Protein AF-A0A6J7QM20-F1 (afdb_monomer_lite)

Sequence (49 aa):
MFPDTTLHALAQYQPKTSADLLDISGIGPTRVENYGDELLEIIGQHSAP

Structure (mmCIF, N/CA/C/O backbone):
data_AF-A0A6J7QM20-F1
#
_entry.id   AF-A0A6J7QM20-F1
#
loop_
_atom_site.group_PDB
_atom_site.id
_atom_site.type_symbol
_atom_site.label_atom_id
_atom_site.label_alt_id
_atom_site.label_comp_id
_atom_site.label_asym_id
_atom_site.label_entity_id
_atom_site.label_seq_id
_atom_site.pdbx_PDB_ins_code
_atom_site.Cartn_x
_atom_site.Cartn_y
_atom_site.Cartn_z
_atom_site.occupancy
_atom_site.B_iso_or_equiv
_atom_site.auth_seq_id
_atom_site.auth_comp_id
_atom_site.auth_asym_id
_atom_site.auth_atom_id
_atom_site.pdbx_PDB_model_num
ATOM 1 N N . MET A 1 1 ? 10.108 6.815 -2.501 1.00 77.88 1 MET A N 1
ATOM 2 C CA . MET A 1 1 ? 9.179 7.968 -2.441 1.00 77.88 1 MET A CA 1
ATOM 3 C C . MET A 1 1 ? 7.766 7.498 -2.758 1.00 77.88 1 MET A C 1
ATOM 5 O O . MET A 1 1 ? 7.604 6.763 -3.732 1.00 77.88 1 MET A O 1
ATOM 9 N N . PHE A 1 2 ? 6.782 7.840 -1.927 1.00 86.94 2 PHE A N 1
ATOM 10 C CA . PHE A 1 2 ? 5.353 7.643 -2.198 1.00 86.94 2 PHE A CA 1
ATOM 11 C C . PHE A 1 2 ? 4.756 9.007 -2.561 1.00 86.94 2 PHE A C 1
ATOM 13 O O . PHE A 1 2 ? 5.036 9.962 -1.839 1.00 86.94 2 PHE A O 1
ATOM 20 N N . PRO A 1 3 ? 4.017 9.140 -3.672 1.00 92.19 3 PRO A N 1
ATOM 21 C CA . PRO A 1 3 ? 3.348 10.394 -3.989 1.00 92.19 3 PRO A CA 1
ATOM 22 C C . PRO A 1 3 ? 2.167 10.619 -3.039 1.00 92.19 3 PRO A C 1
ATOM 24 O O . PRO A 1 3 ? 1.558 9.659 -2.558 1.00 92.19 3 PRO A O 1
ATOM 27 N N . ASP A 1 4 ? 1.803 11.884 -2.824 1.00 95.25 4 ASP A N 1
ATOM 28 C CA . ASP A 1 4 ? 0.702 12.259 -1.929 1.00 95.25 4 ASP A CA 1
ATOM 29 C C . ASP A 1 4 ? -0.610 11.570 -2.307 1.00 95.25 4 ASP A C 1
ATOM 31 O O . ASP A 1 4 ? -1.374 11.183 -1.429 1.00 95.25 4 ASP A O 1
ATOM 35 N N . THR A 1 5 ? -0.857 11.351 -3.601 1.00 95.75 5 THR A N 1
ATOM 36 C CA . THR A 1 5 ? -2.037 10.628 -4.095 1.00 95.75 5 THR A CA 1
ATOM 37 C C . THR A 1 5 ? -2.110 9.199 -3.562 1.00 95.75 5 THR A C 1
ATOM 39 O O . THR A 1 5 ? -3.177 8.756 -3.147 1.00 95.75 5 THR A O 1
ATOM 42 N N . THR A 1 6 ? -0.980 8.491 -3.506 1.00 95.75 6 THR A N 1
ATOM 43 C 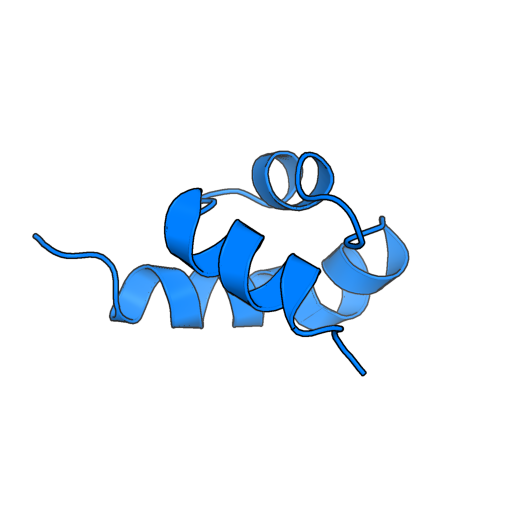CA . THR A 1 6 ? -0.903 7.136 -2.949 1.00 95.75 6 THR A CA 1
ATOM 44 C C . THR A 1 6 ? -1.069 7.149 -1.432 1.00 95.75 6 THR A C 1
ATOM 46 O O . THR A 1 6 ? -1.773 6.298 -0.898 1.00 95.75 6 THR A O 1
ATOM 49 N N . LEU A 1 7 ? -0.484 8.126 -0.730 1.00 95.19 7 LEU A N 1
ATOM 50 C CA . LEU A 1 7 ? -0.655 8.262 0.723 1.00 95.19 7 LEU A CA 1
ATOM 51 C C . LEU A 1 7 ? -2.115 8.554 1.102 1.00 95.19 7 LEU A C 1
ATOM 53 O O . LEU A 1 7 ? -2.649 7.934 2.020 1.00 95.19 7 LEU A O 1
ATOM 57 N N . HIS A 1 8 ? -2.788 9.439 0.362 1.00 95.62 8 HIS A N 1
ATOM 58 C CA . HIS A 1 8 ? -4.215 9.705 0.548 1.00 95.62 8 HIS A CA 1
ATOM 59 C C . HIS A 1 8 ? -5.064 8.463 0.263 1.00 95.62 8 HIS A C 1
ATOM 61 O O . HIS A 1 8 ? -5.968 8.160 1.039 1.00 95.62 8 HIS A O 1
ATOM 67 N N . ALA A 1 9 ? -4.763 7.721 -0.808 1.00 96.00 9 ALA A N 1
ATOM 68 C CA . ALA A 1 9 ? -5.477 6.488 -1.134 1.00 96.00 9 ALA A CA 1
ATOM 69 C C . ALA A 1 9 ? -5.322 5.424 -0.034 1.00 96.00 9 ALA A C 1
ATOM 71 O O . ALA A 1 9 ? -6.313 4.820 0.368 1.00 96.00 9 ALA A O 1
ATOM 72 N N . LEU A 1 10 ? -4.113 5.250 0.514 1.00 95.19 10 LEU A N 1
ATOM 73 C CA . LEU A 1 10 ? -3.858 4.357 1.650 1.00 95.19 10 LEU A CA 1
ATOM 74 C C . LEU A 1 10 ? -4.692 4.735 2.878 1.00 95.19 10 LEU A C 1
ATOM 76 O O . LEU A 1 10 ? -5.320 3.870 3.484 1.00 95.19 10 LEU A O 1
ATOM 80 N N . ALA A 1 11 ? -4.723 6.023 3.227 1.00 93.75 11 ALA A N 1
ATOM 81 C CA . ALA A 1 11 ? -5.467 6.510 4.386 1.00 93.75 11 ALA A CA 1
ATOM 82 C C . ALA A 1 11 ? -6.991 6.358 4.226 1.00 93.75 11 ALA A C 1
ATOM 84 O O . ALA A 1 11 ? -7.686 6.082 5.203 1.00 93.75 11 ALA A O 1
ATOM 85 N N . GLN A 1 12 ? -7.510 6.529 3.005 1.00 93.62 12 GLN A N 1
ATOM 86 C CA . GLN A 1 12 ? -8.937 6.382 2.700 1.00 93.62 12 GLN A CA 1
ATOM 87 C C . GLN A 1 12 ? -9.379 4.919 2.643 1.00 93.62 12 GLN A C 1
ATOM 89 O O . GLN A 1 12 ? -10.444 4.587 3.154 1.00 93.62 12 GLN A O 1
ATOM 94 N N . TYR A 1 13 ? -8.580 4.057 2.010 1.00 95.19 13 TYR A N 1
ATOM 95 C CA . TYR A 1 13 ? -8.934 2.656 1.788 1.00 95.19 13 TYR A CA 1
ATOM 96 C C . TYR A 1 13 ? -8.646 1.762 3.001 1.00 95.19 13 TYR A C 1
ATOM 98 O O . TYR A 1 13 ? -9.352 0.784 3.215 1.00 95.19 13 TYR A O 1
ATOM 106 N N . GLN A 1 14 ? -7.637 2.109 3.809 1.00 95.56 14 GLN A N 1
ATOM 107 C CA . GLN A 1 14 ? -7.203 1.357 4.994 1.00 95.56 14 GLN A CA 1
ATOM 108 C C . GLN A 1 14 ? -7.008 -0.152 4.735 1.00 95.56 14 GLN A C 1
ATOM 110 O O . GLN A 1 14 ? -7.651 -0.975 5.397 1.00 95.56 14 GLN A O 1
ATOM 115 N N . PRO A 1 15 ? -6.117 -0.528 3.797 1.00 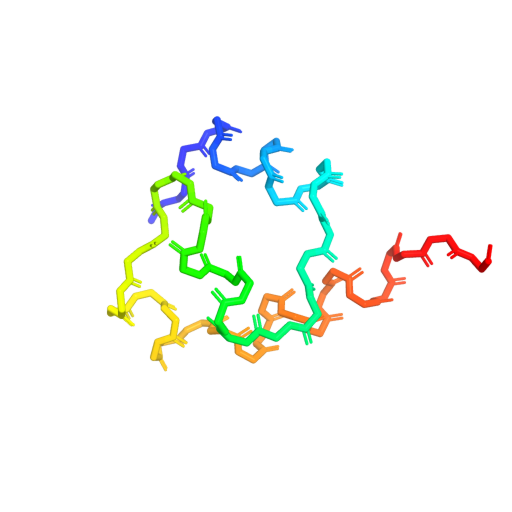96.81 15 PRO A N 1
ATOM 116 C CA . PRO A 1 15 ? -5.873 -1.923 3.441 1.00 96.81 15 PRO A CA 1
ATOM 117 C C . PRO A 1 15 ? -5.496 -2.764 4.666 1.00 96.81 15 PRO A C 1
ATOM 119 O O . PRO A 1 15 ? -4.816 -2.287 5.578 1.00 96.81 15 PRO A O 1
ATOM 122 N N . LYS A 1 16 ? -5.940 -4.023 4.678 1.00 96.94 16 LYS A N 1
ATOM 123 C CA . LYS A 1 16 ? -5.690 -4.990 5.760 1.00 96.94 16 LYS A CA 1
ATOM 124 C C . LYS A 1 16 ? -4.832 -6.165 5.307 1.00 96.94 16 LYS A C 1
ATOM 126 O O . LYS A 1 16 ? -4.351 -6.922 6.147 1.00 96.94 16 LYS A O 1
ATOM 131 N N . THR A 1 17 ? -4.621 -6.312 4.000 1.00 97.81 17 THR A N 1
ATOM 132 C CA . THR A 1 17 ? -3.813 -7.382 3.416 1.00 97.81 17 THR A CA 1
ATOM 133 C C . THR A 1 17 ? -2.850 -6.869 2.346 1.00 97.81 17 THR A C 1
ATOM 135 O O . THR A 1 17 ? -3.011 -5.785 1.784 1.00 97.81 17 THR A O 1
ATOM 138 N N . SER A 1 18 ? -1.842 -7.676 2.011 1.00 97.19 18 SER A N 1
ATOM 139 C CA . SER A 1 18 ? -0.932 -7.387 0.898 1.00 97.19 18 SER A CA 1
ATOM 140 C C . SER A 1 18 ? -1.648 -7.353 -0.457 1.00 97.19 18 SER A C 1
ATOM 142 O O . SER A 1 18 ? -1.187 -6.663 -1.361 1.00 97.19 18 SER A O 1
ATOM 144 N N . ALA 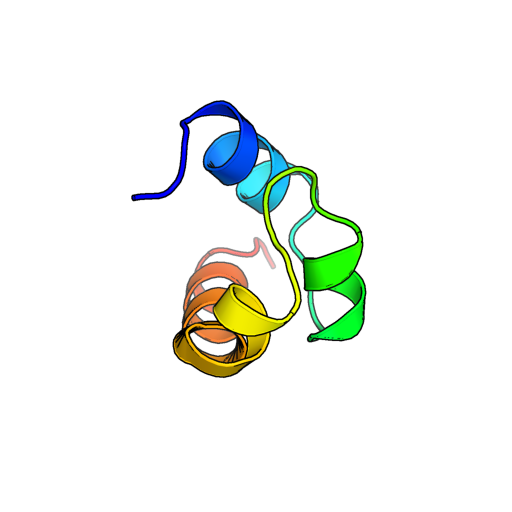A 1 19 ? -2.765 -8.075 -0.602 1.00 97.94 19 ALA A N 1
ATOM 145 C CA . ALA A 1 19 ? -3.596 -8.013 -1.802 1.00 97.94 19 ALA A CA 1
ATOM 146 C C . ALA A 1 19 ? -4.320 -6.662 -1.889 1.00 97.9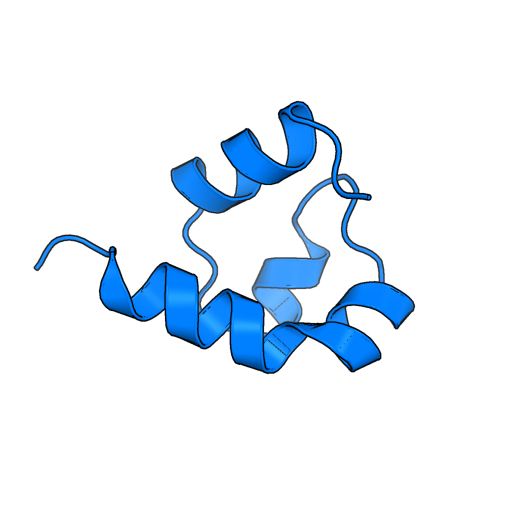4 19 ALA A C 1
ATOM 148 O O . ALA A 1 19 ? -4.250 -6.007 -2.921 1.00 97.94 19 ALA A O 1
ATOM 149 N N . ASP A 1 20 ? -4.884 -6.194 -0.774 1.00 97.81 20 ASP A N 1
ATOM 150 C CA . ASP A 1 20 ? -5.527 -4.878 -0.667 1.00 97.81 20 ASP A CA 1
ATOM 151 C C . ASP A 1 20 ? -4.549 -3.744 -1.020 1.00 97.81 20 ASP A C 1
ATOM 153 O O . ASP A 1 20 ? -4.919 -2.747 -1.636 1.00 97.81 20 ASP A O 1
ATOM 157 N N . LEU A 1 21 ? -3.271 -3.889 -0.644 1.00 97.81 21 LEU A N 1
ATOM 158 C CA . LEU A 1 21 ? -2.227 -2.932 -1.011 1.00 97.81 21 LEU A CA 1
ATOM 159 C C . LEU A 1 21 ? -1.997 -2.858 -2.526 1.00 97.81 21 LEU A C 1
ATOM 161 O O . LEU A 1 21 ? -1.669 -1.783 -3.021 1.00 97.81 21 LEU A O 1
ATOM 165 N N . LEU A 1 22 ? -2.162 -3.961 -3.261 1.00 97.75 22 LEU A N 1
ATOM 166 C CA . LEU A 1 22 ? -2.000 -3.987 -4.721 1.00 97.75 22 LEU A CA 1
ATOM 167 C C . LEU A 1 22 ? -3.158 -3.308 -5.460 1.00 97.75 22 LEU A C 1
ATOM 169 O O . LEU A 1 22 ? -2.976 -2.888 -6.603 1.00 97.75 22 LEU A O 1
ATOM 173 N N . ASP A 1 23 ? -4.310 -3.147 -4.810 1.00 97.00 23 ASP A N 1
ATOM 174 C CA . ASP A 1 23 ? -5.444 -2.399 -5.359 1.00 97.00 23 ASP A CA 1
ATOM 175 C C . ASP A 1 23 ? -5.243 -0.873 -5.259 1.00 97.00 23 ASP A C 1
ATOM 177 O O . ASP A 1 23 ? -5.960 -0.090 -5.890 1.00 97.00 23 ASP A O 1
ATOM 181 N N . ILE A 1 24 ? -4.231 -0.417 -4.509 1.00 96.81 24 ILE A N 1
ATOM 182 C CA . ILE A 1 24 ? -3.906 1.002 -4.372 1.00 96.81 24 ILE A CA 1
ATOM 183 C C . ILE A 1 24 ? -3.064 1.493 -5.550 1.00 96.81 24 ILE A C 1
ATOM 185 O O . ILE A 1 24 ? -1.919 1.087 -5.763 1.00 96.81 24 ILE A O 1
ATOM 189 N N . SER A 1 25 ? -3.583 2.498 -6.256 1.00 93.81 25 SER A N 1
ATOM 190 C CA . SER A 1 25 ? -2.845 3.178 -7.322 1.00 93.81 25 SER A CA 1
ATOM 191 C C . SER A 1 25 ? -1.505 3.746 -6.825 1.00 93.81 25 SER A C 1
ATOM 193 O O . SER A 1 25 ? -1.434 4.553 -5.891 1.00 93.81 25 SER A O 1
ATOM 195 N N . GLY A 1 26 ? -0.419 3.319 -7.474 1.00 93.06 26 GLY A N 1
ATOM 196 C CA . GLY A 1 26 ? 0.956 3.685 -7.119 1.00 93.06 26 GLY A CA 1
ATOM 197 C C . GLY A 1 26 ? 1.665 2.700 -6.182 1.00 93.06 26 GLY A C 1
ATOM 198 O O . GLY A 1 26 ? 2.853 2.891 -5.901 1.00 93.06 26 GLY A O 1
ATOM 199 N N . ILE A 1 27 ? 0.994 1.624 -5.754 1.00 96.31 27 ILE A N 1
ATOM 200 C CA . ILE A 1 27 ? 1.600 0.510 -5.019 1.00 96.31 27 ILE A CA 1
ATOM 201 C C . ILE A 1 27 ? 1.652 -0.720 -5.921 1.00 96.31 27 ILE A C 1
ATOM 203 O O . ILE A 1 27 ? 0.649 -1.339 -6.240 1.00 96.31 27 ILE A O 1
ATOM 207 N N . GLY A 1 28 ? 2.865 -1.053 -6.359 1.00 96.50 28 GLY A N 1
ATOM 208 C CA . GLY A 1 28 ? 3.139 -2.261 -7.132 1.00 96.50 28 GLY A CA 1
ATOM 209 C C . GLY A 1 28 ? 3.801 -3.356 -6.289 1.00 96.50 28 GLY A C 1
ATOM 210 O O . GLY A 1 28 ? 4.213 -3.097 -5.154 1.00 96.50 28 GLY A O 1
ATOM 211 N N . PRO A 1 29 ? 4.004 -4.550 -6.869 1.00 97.31 29 PRO A N 1
ATOM 212 C CA . PRO A 1 29 ? 4.513 -5.728 -6.163 1.00 97.31 29 PRO A CA 1
ATOM 213 C C . PRO A 1 29 ? 5.852 -5.487 -5.458 1.00 97.31 29 PRO A C 1
ATOM 215 O O . PRO A 1 29 ? 5.987 -5.835 -4.294 1.00 97.31 29 PRO A O 1
ATOM 218 N N . THR A 1 30 ? 6.800 -4.781 -6.082 1.00 97.19 30 THR A N 1
ATOM 219 C CA . THR A 1 30 ? 8.087 -4.440 -5.446 1.00 97.19 30 THR A CA 1
ATOM 220 C C . THR A 1 30 ? 7.925 -3.597 -4.178 1.00 97.19 30 THR A C 1
ATOM 222 O O . THR A 1 30 ? 8.739 -3.688 -3.267 1.00 97.19 30 THR A O 1
ATOM 225 N N . ARG A 1 31 ? 6.897 -2.746 -4.082 1.00 95.75 31 ARG A N 1
ATOM 226 C CA . ARG A 1 31 ? 6.658 -1.962 -2.859 1.00 95.75 31 ARG A CA 1
ATOM 227 C C . ARG A 1 31 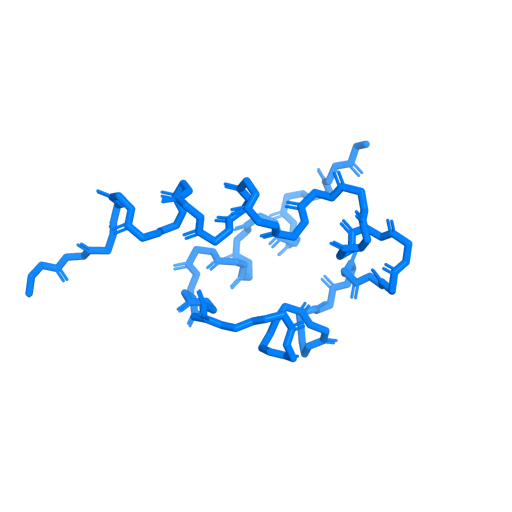? 6.015 -2.808 -1.773 1.00 95.75 31 ARG A C 1
ATOM 229 O O . ARG A 1 31 ? 6.346 -2.613 -0.614 1.00 95.75 31 ARG A O 1
ATOM 236 N N . VAL A 1 32 ? 5.139 -3.734 -2.152 1.00 97.69 32 VAL A N 1
ATOM 237 C CA . VAL A 1 32 ? 4.534 -4.689 -1.218 1.00 97.69 32 VAL A CA 1
ATOM 238 C C . VAL A 1 32 ? 5.593 -5.634 -0.657 1.00 97.69 32 VAL A C 1
ATOM 240 O O . VAL A 1 32 ? 5.632 -5.840 0.545 1.00 97.69 32 VAL A O 1
ATOM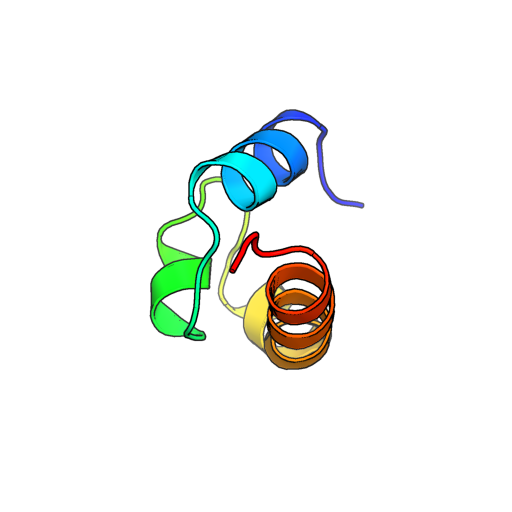 243 N N . GLU A 1 33 ? 6.503 -6.127 -1.495 1.00 98.00 33 GLU A N 1
ATOM 244 C CA . GLU A 1 33 ? 7.613 -6.980 -1.057 1.00 98.00 33 GLU A CA 1
ATOM 245 C C . GLU A 1 33 ? 8.550 -6.259 -0.077 1.00 98.00 33 GLU A C 1
ATOM 247 O O . GLU A 1 33 ? 8.955 -6.836 0.924 1.00 98.00 33 GLU A O 1
ATOM 252 N N . ASN A 1 34 ? 8.872 -4.988 -0.339 1.00 97.19 34 ASN A N 1
ATOM 253 C CA . ASN A 1 34 ? 9.813 -4.240 0.497 1.00 97.19 34 ASN A CA 1
ATOM 254 C C . ASN A 1 34 ? 9.180 -3.601 1.746 1.00 97.19 34 ASN A C 1
ATOM 256 O O . ASN A 1 34 ? 9.885 -3.398 2.729 1.00 97.19 34 ASN A O 1
ATOM 260 N N . TYR A 1 35 ? 7.898 -3.219 1.693 1.00 97.19 35 TYR A N 1
ATOM 261 C CA . TYR A 1 35 ? 7.266 -2.347 2.699 1.00 97.19 35 TYR A CA 1
ATOM 262 C C . TYR A 1 35 ? 5.852 -2.777 3.109 1.00 97.19 35 TYR A C 1
ATOM 264 O O . TYR A 1 35 ? 5.210 -2.072 3.882 1.00 97.19 35 TYR A O 1
ATOM 272 N N . GLY A 1 36 ? 5.318 -3.874 2.567 1.00 97.06 36 GLY A N 1
ATOM 273 C CA . GLY A 1 36 ? 3.916 -4.251 2.758 1.00 97.06 36 GLY A CA 1
ATOM 274 C C . GLY A 1 36 ? 3.549 -4.449 4.225 1.00 97.06 36 GLY A C 1
ATOM 275 O O . GLY A 1 36 ? 2.568 -3.871 4.685 1.00 97.06 36 GLY A O 1
ATOM 276 N N . ASP A 1 37 ? 4.369 -5.193 4.962 1.00 97.88 37 ASP A N 1
ATOM 277 C CA . ASP A 1 37 ? 4.116 -5.492 6.374 1.00 97.88 37 ASP A CA 1
ATOM 278 C C . ASP A 1 37 ? 4.147 -4.225 7.242 1.00 97.88 37 ASP A C 1
ATOM 280 O O . ASP A 1 37 ? 3.226 -3.987 8.020 1.00 97.88 37 ASP A O 1
ATOM 284 N N . GLU A 1 38 ? 5.151 -3.362 7.047 1.00 97.56 38 GLU A N 1
ATOM 285 C CA . GLU A 1 38 ? 5.284 -2.092 7.776 1.00 97.56 38 GLU A CA 1
ATOM 286 C C . GLU A 1 38 ? 4.114 -1.141 7.474 1.00 97.56 38 GLU A C 1
ATOM 288 O O . GLU A 1 38 ? 3.561 -0.512 8.375 1.00 97.56 38 GLU A O 1
ATOM 293 N N . LEU A 1 39 ? 3.681 -1.064 6.209 1.00 95.75 39 LEU A N 1
ATOM 294 C CA . LEU A 1 39 ? 2.514 -0.269 5.827 1.00 95.75 39 LEU A CA 1
ATOM 295 C C . LEU A 1 39 ? 1.245 -0.768 6.522 1.00 95.75 39 LEU A C 1
ATOM 297 O O . LEU A 1 39 ? 0.503 0.041 7.079 1.00 95.75 39 LEU A O 1
ATOM 301 N N . LEU A 1 40 ? 0.991 -2.079 6.503 1.00 97.31 40 LEU A N 1
ATOM 302 C CA . LEU A 1 40 ? -0.186 -2.668 7.145 1.00 97.31 40 LEU A CA 1
ATOM 303 C C . LEU A 1 40 ? -0.166 -2.462 8.661 1.00 97.31 40 LEU A C 1
ATOM 305 O O . LEU A 1 40 ? -1.206 -2.155 9.243 1.00 97.31 40 LEU A O 1
ATOM 309 N N . GLU A 1 41 ? 1.003 -2.569 9.291 1.00 97.31 41 GLU A N 1
ATOM 310 C CA . GLU A 1 41 ? 1.170 -2.298 10.717 1.00 97.31 41 GLU A CA 1
ATOM 311 C C . GLU A 1 41 ? 0.827 -0.841 11.052 1.00 97.31 41 GLU A C 1
ATOM 313 O O . GLU A 1 41 ? -0.035 -0.588 11.898 1.00 97.31 41 GLU A O 1
ATOM 318 N N . ILE A 1 42 ? 1.434 0.123 10.353 1.00 95.44 42 ILE A N 1
ATOM 319 C CA . ILE A 1 42 ? 1.198 1.555 10.585 1.00 95.44 42 ILE A CA 1
ATOM 320 C C . ILE A 1 42 ? -0.276 1.904 10.355 1.00 95.44 42 ILE A C 1
ATOM 322 O O . ILE A 1 42 ? -0.884 2.613 11.159 1.00 95.44 42 ILE A O 1
ATOM 326 N N . ILE A 1 43 ? -0.880 1.402 9.277 1.00 94.69 43 ILE A N 1
ATOM 327 C CA . ILE A 1 43 ? -2.296 1.642 8.966 1.00 94.69 43 ILE A CA 1
ATOM 328 C C . ILE A 1 43 ? -3.191 1.015 10.041 1.00 94.69 43 ILE A C 1
ATOM 330 O O . ILE A 1 43 ? -4.163 1.636 10.481 1.00 94.69 43 ILE A O 1
ATOM 334 N N . GLY A 1 44 ? -2.852 -0.189 10.509 1.00 93.88 44 GLY A N 1
ATOM 335 C CA . GLY A 1 44 ? -3.549 -0.878 11.592 1.00 93.88 44 GLY A CA 1
ATOM 336 C C . GLY A 1 44 ? -3.532 -0.099 12.908 1.00 93.88 44 GLY A C 1
ATOM 337 O O . GLY A 1 44 ? -4.564 -0.014 13.566 1.00 93.88 44 GLY A O 1
ATOM 338 N N . GLN A 1 45 ? -2.410 0.542 13.251 1.00 93.12 45 GLN A N 1
ATOM 339 C CA . GLN A 1 45 ? -2.268 1.364 14.462 1.00 93.12 45 GLN A CA 1
ATOM 340 C C . GLN A 1 45 ? -3.154 2.623 14.467 1.00 93.12 45 GLN A C 1
ATOM 342 O O . GLN A 1 45 ? -3.503 3.118 15.536 1.00 93.12 45 GLN A O 1
ATOM 347 N N . HIS A 1 46 ? -3.520 3.141 13.291 1.00 86.88 46 HIS A N 1
ATOM 348 C CA . HIS A 1 46 ? -4.288 4.387 13.137 1.00 86.88 46 HIS A CA 1
ATOM 349 C C . HIS A 1 46 ? -5.731 4.164 12.665 1.00 86.88 46 HIS A C 1
ATOM 351 O O . HIS A 1 46 ? -6.468 5.125 12.437 1.00 86.88 46 HIS A O 1
ATOM 357 N N . SER A 1 47 ? -6.146 2.907 12.504 1.00 73.56 47 SER A N 1
ATOM 358 C CA . SER A 1 47 ? -7.533 2.573 12.191 1.00 73.56 47 SER A CA 1
ATOM 359 C C . SER A 1 47 ? -8.398 2.853 13.424 1.00 73.56 47 SER A C 1
ATOM 361 O O . SER A 1 47 ? -8.082 2.384 14.516 1.00 73.56 47 SER A O 1
ATOM 363 N N . ALA A 1 48 ? -9.459 3.652 13.268 1.00 59.12 48 ALA A N 1
ATOM 364 C CA . ALA A 1 48 ? -10.400 3.917 14.357 1.00 59.12 48 ALA A CA 1
ATOM 365 C C . ALA A 1 48 ? -11.037 2.597 14.851 1.00 59.12 48 ALA A C 1
ATOM 367 O O . ALA A 1 48 ? -11.218 1.693 14.029 1.00 59.12 48 ALA A O 1
ATOM 368 N N . PRO A 1 49 ? -11.350 2.470 16.156 1.00 55.69 49 PRO A N 1
ATOM 369 C CA . PRO A 1 49 ? -12.082 1.317 16.677 1.00 55.69 49 PRO A CA 1
ATOM 370 C C . PRO A 1 49 ? -13.488 1.190 16.078 1.00 55.69 49 PRO A C 1
ATOM 372 O O . PRO A 1 49 ? -14.082 2.233 15.713 1.00 55.69 49 PRO A O 1
#

Organism: NCBI:txid449393

Foldseek 3Di:
DQDPQQVVQCLVQLDQDLVSQCVGPRRDPVCCVVCVVVSNVVSVVPDDD

Secondary structure (DSSP, 8-state):
---HHHHHHHHHH---SHHHHHTSTT--HHHHHHHHHHHHHHHHHHS--

pLDDT: mean 93.33, std 8.73, range [55.69, 98.0]

Radius of gyration: 9.84 Å; chains: 1; bounding box: 22×20×24 Å

InterPro domains:
  IPR002121 HRDC domain [PF00570] (2-43)
  IPR002121 HRDC domain [PS50967] (1-49)
  IPR010997 HRDC-like superfamily [SSF47819] (1-46)
  IPR044876 HRDC domain superfamily [G3DSA:1.10.150.80] (1-48)